Protein AF-A0A523J3E8-F1 (afdb_monomer)

Foldseek 3Di:
DVPVLVVLLVLLVVCLVPPDQVDDRDPVNCVSLVVVPNNDPPHSVVSNVVSVVVNVVSVVVVD

Sequence (63 aa):
MENKNKEQKSKLVKICRELDPFGPIPPEDEKVLRDFGINDFSDPFAVTKELLKLLDLVDEKKH

pLDDT: mean 78.81, std 11.43, range [41.81, 88.94]

Secondary structure (DSSP, 8-state):
-HHHHHHHHHHHHHHHHH--TTSPPPHHHHHHHHHTT----S-HHHHHHHHHHHHHHHHHTT-

Mean predicted aligned error: 6.25 Å

Solvent-accessible surface area (backbone atoms only — not comparable to full-atom values): 3892 Å² total; per-residue (Å²): 123,71,68,62,58,53,56,53,49,52,50,54,55,49,46,73,74,68,64,53,71,90,51,84,80,53,73,72,54,50,51,53,38,40,77,72,68,50,80,66,75,88,45,45,66,58,42,52,53,53,52,51,54,53,51,50,63,65,49,58,75,75,112

Radius of gyration: 11.58 Å; Cα contacts (8 Å, |Δi|>4): 28; chains: 1; bounding box: 26×18×32 Å

Structure (mmCIF, N/CA/C/O backbone):
data_AF-A0A523J3E8-F1
#
_entry.id   AF-A0A523J3E8-F1
#
loop_
_atom_site.group_PDB
_atom_site.id
_atom_site.type_symbol
_atom_site.label_atom_id
_atom_site.label_alt_id
_atom_site.label_comp_id
_atom_site.label_asym_id
_atom_site.label_entity_id
_atom_site.label_seq_id
_atom_site.pdbx_PDB_ins_code
_atom_site.Cartn_x
_atom_site.Cartn_y
_atom_site.Cartn_z
_atom_site.occupancy
_atom_site.B_iso_or_equiv
_atom_site.auth_seq_id
_atom_site.auth_comp_id
_atom_site.auth_asym_id
_atom_site.auth_atom_id
_atom_site.pdbx_PDB_model_num
ATOM 1 N N . MET A 1 1 ? -8.172 -6.365 21.475 1.00 52.22 1 MET A N 1
ATOM 2 C CA . MET A 1 1 ? -8.106 -6.273 19.995 1.00 52.22 1 MET A CA 1
ATOM 3 C C . MET A 1 1 ? -7.824 -4.857 19.476 1.00 52.22 1 MET A C 1
ATOM 5 O O . MET A 1 1 ? -7.463 -4.728 18.317 1.00 52.22 1 MET A O 1
ATOM 9 N N . GLU A 1 2 ? -7.877 -3.812 20.310 1.00 51.72 2 GLU A N 1
ATOM 10 C CA . GLU A 1 2 ? -7.709 -2.404 19.891 1.00 51.72 2 GLU A CA 1
ATOM 11 C C . GLU A 1 2 ? -6.291 -2.004 19.425 1.00 51.72 2 GLU A C 1
ATOM 13 O O . GLU A 1 2 ? -6.138 -1.160 18.545 1.00 51.72 2 GLU A O 1
ATOM 18 N N . ASN A 1 3 ? -5.240 -2.643 19.954 1.00 55.00 3 ASN A N 1
ATOM 19 C CA . ASN A 1 3 ? -3.852 -2.245 19.667 1.00 55.00 3 ASN A CA 1
ATOM 20 C C . ASN A 1 3 ? -3.362 -2.638 18.262 1.00 55.00 3 ASN A C 1
ATOM 22 O O . ASN A 1 3 ? -2.565 -1.907 17.677 1.00 55.00 3 ASN A O 1
ATOM 26 N N . LYS A 1 4 ? -3.863 -3.742 17.688 1.00 59.78 4 LYS A N 1
ATOM 27 C CA . LYS A 1 4 ? -3.461 -4.187 16.339 1.00 59.78 4 LYS A CA 1
ATOM 28 C C . LYS A 1 4 ? -3.915 -3.208 15.252 1.00 59.78 4 LYS A C 1
ATOM 30 O O . LYS A 1 4 ? -3.133 -2.898 14.360 1.00 59.78 4 LYS A O 1
ATOM 35 N N . ASN A 1 5 ? -5.122 -2.650 15.378 1.00 65.50 5 ASN A N 1
ATOM 36 C CA . ASN A 1 5 ? -5.651 -1.681 14.413 1.00 65.50 5 ASN A CA 1
ATOM 37 C C . ASN A 1 5 ? -4.862 -0.364 14.398 1.00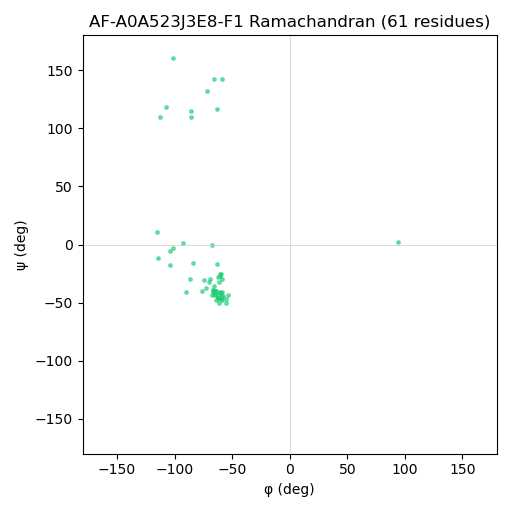 65.50 5 ASN A C 1
ATOM 39 O O . ASN A 1 5 ? -4.687 0.223 13.334 1.00 65.50 5 ASN A O 1
ATOM 43 N N . LYS A 1 6 ? -4.356 0.106 15.550 1.00 70.06 6 LYS A N 1
ATOM 44 C CA . LYS A 1 6 ? -3.531 1.328 15.610 1.00 70.06 6 LYS A CA 1
ATOM 45 C C . LYS A 1 6 ? -2.183 1.150 14.916 1.00 70.06 6 LYS A C 1
ATOM 47 O O . LYS A 1 6 ? -1.770 2.033 14.169 1.00 70.06 6 LYS A O 1
ATOM 52 N N . GLU A 1 7 ? -1.514 0.021 15.141 1.00 77.06 7 GLU A N 1
ATOM 53 C CA . GLU A 1 7 ? -0.226 -0.261 14.501 1.00 77.06 7 GLU A CA 1
ATOM 54 C C . GLU A 1 7 ? -0.380 -0.416 12.982 1.00 77.06 7 GLU A C 1
ATOM 56 O O . GLU A 1 7 ? 0.390 0.152 12.210 1.00 77.06 7 GLU A O 1
ATOM 61 N N . GLN A 1 8 ? -1.427 -1.118 12.548 1.00 74.62 8 GLN A N 1
ATOM 62 C CA . GLN A 1 8 ? -1.752 -1.299 11.137 1.00 74.62 8 GLN A CA 1
ATOM 63 C C . GLN A 1 8 ? -2.153 0.015 10.440 1.00 74.62 8 GLN A C 1
ATOM 65 O O . GLN A 1 8 ? -1.672 0.283 9.340 1.00 74.62 8 GLN A O 1
ATOM 70 N N . LYS A 1 9 ? -2.926 0.890 11.105 1.00 77.94 9 LYS A N 1
ATOM 71 C CA . LYS A 1 9 ? -3.203 2.257 10.621 1.00 77.94 9 LYS A CA 1
ATOM 72 C C . LYS A 1 9 ? -1.915 3.057 10.437 1.00 77.94 9 LYS A C 1
ATOM 74 O O . LYS A 1 9 ? -1.742 3.716 9.420 1.00 77.94 9 LYS A O 1
ATOM 79 N N . SER A 1 10 ? -1.011 2.995 11.416 1.00 82.62 10 SER A N 1
ATOM 80 C CA . SER A 1 10 ? 0.264 3.720 11.365 1.00 82.62 10 SER A CA 1
ATOM 81 C C . SER A 1 10 ? 1.106 3.306 10.154 1.00 82.62 10 SER A C 1
ATOM 83 O O . SER A 1 10 ? 1.641 4.163 9.455 1.00 82.62 10 SER A O 1
ATOM 85 N N . LYS A 1 11 ? 1.154 2.000 9.852 1.00 85.31 11 LYS A N 1
ATOM 86 C CA . LYS A 1 11 ? 1.855 1.468 8.672 1.00 85.31 11 LYS A CA 1
ATOM 87 C C . LYS A 1 11 ? 1.229 1.962 7.365 1.00 85.31 11 LYS A C 1
ATOM 89 O O . LYS A 1 11 ? 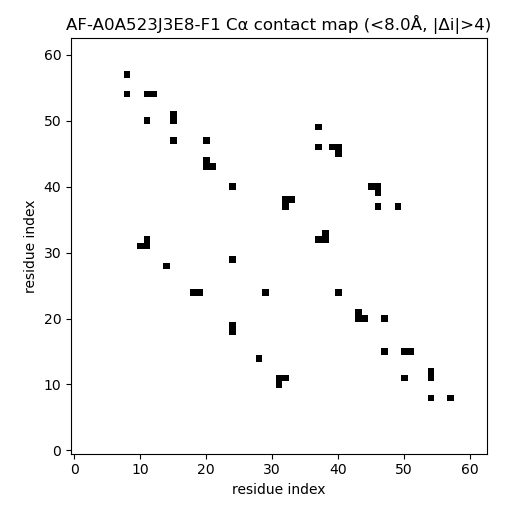1.955 2.483 6.531 1.00 85.31 11 LYS A O 1
ATOM 94 N N . LEU A 1 12 ? -0.098 1.903 7.218 1.00 82.81 12 LEU A N 1
ATOM 95 C CA . LEU A 1 12 ? -0.799 2.440 6.038 1.00 82.81 12 LEU A CA 1
ATOM 96 C C . LEU A 1 12 ? -0.533 3.935 5.816 1.00 82.81 12 LEU A C 1
ATOM 98 O O . LEU A 1 12 ? -0.269 4.359 4.693 1.00 82.81 12 LEU A O 1
ATOM 102 N N . VAL A 1 13 ? -0.587 4.735 6.887 1.00 84.38 13 VAL A N 1
ATOM 103 C CA . VAL A 1 13 ? -0.319 6.181 6.818 1.00 84.38 13 VAL A CA 1
ATOM 104 C C . VAL A 1 13 ? 1.127 6.448 6.411 1.00 84.38 13 VAL A C 1
ATOM 106 O O . VAL A 1 13 ? 1.372 7.362 5.627 1.00 84.38 13 VAL A O 1
ATOM 109 N N . LYS A 1 14 ? 2.077 5.664 6.934 1.00 87.31 14 LYS A N 1
ATOM 110 C CA . LYS A 1 14 ? 3.486 5.762 6.550 1.00 87.31 14 LYS A CA 1
ATOM 111 C C . LYS A 1 14 ? 3.658 5.469 5.057 1.00 87.31 14 LYS A C 1
ATOM 113 O O . LYS A 1 14 ? 4.203 6.314 4.357 1.00 87.31 14 LYS A O 1
ATOM 118 N N . ILE A 1 15 ? 3.098 4.357 4.573 1.00 86.94 15 ILE A N 1
ATOM 119 C CA . ILE A 1 15 ? 3.141 3.979 3.153 1.00 86.94 15 ILE A CA 1
ATOM 120 C C . ILE A 1 15 ? 2.574 5.108 2.294 1.00 86.94 15 ILE A C 1
ATOM 122 O O . ILE A 1 15 ? 3.254 5.586 1.405 1.00 86.94 15 ILE A O 1
ATOM 126 N N . CYS A 1 16 ? 1.392 5.642 2.606 1.00 83.81 16 CYS A N 1
ATOM 127 C CA . CYS A 1 16 ? 0.804 6.734 1.817 1.00 83.81 16 CYS A CA 1
ATOM 128 C C . CYS A 1 16 ? 1.656 8.012 1.750 1.00 83.81 16 CYS A C 1
ATOM 130 O O . CYS A 1 16 ? 1.482 8.803 0.829 1.00 83.81 16 CYS A O 1
ATOM 132 N N . ARG A 1 17 ? 2.525 8.258 2.737 1.00 82.25 17 ARG A N 1
ATOM 133 C CA . ARG A 1 17 ? 3.410 9.432 2.761 1.00 82.25 17 ARG A CA 1
ATOM 134 C C . ARG A 1 17 ? 4.721 9.208 2.018 1.00 82.25 17 ARG A C 1
ATOM 136 O O . ARG A 1 17 ? 5.301 10.181 1.550 1.00 82.25 17 ARG A O 1
ATOM 143 N N . GLU A 1 18 ? 5.197 7.969 1.984 1.00 84.94 18 GLU A N 1
ATOM 144 C CA . GLU A 1 18 ? 6.516 7.602 1.457 1.00 84.94 18 GLU A CA 1
ATOM 145 C C . GLU A 1 18 ? 6.443 6.938 0.074 1.00 84.94 18 GLU A C 1
ATOM 147 O O . GLU A 1 18 ? 7.450 6.910 -0.629 1.00 84.94 18 GLU A O 1
ATOM 152 N N . LEU A 1 19 ? 5.270 6.438 -0.335 1.00 81.62 19 LEU A N 1
ATOM 153 C CA . LEU A 1 19 ? 5.068 5.787 -1.625 1.00 81.62 19 LEU A CA 1
ATOM 154 C C . LEU A 1 19 ? 5.313 6.785 -2.763 1.00 81.62 19 LEU A C 1
ATOM 156 O O . LEU A 1 19 ? 4.577 7.760 -2.919 1.00 81.62 19 LEU A O 1
ATOM 160 N N . ASP A 1 20 ? 6.323 6.501 -3.579 1.00 81.81 20 ASP A N 1
ATOM 161 C CA . ASP A 1 20 ? 6.549 7.177 -4.851 1.00 81.81 20 ASP A CA 1
ATOM 162 C C . ASP A 1 20 ? 5.715 6.486 -5.943 1.00 81.81 20 ASP A C 1
ATOM 164 O O . ASP A 1 20 ? 5.993 5.330 -6.266 1.00 81.81 20 ASP A O 1
ATOM 168 N N . PRO A 1 21 ? 4.719 7.159 -6.553 1.00 77.69 21 PRO A N 1
ATOM 169 C CA . PRO A 1 21 ? 3.916 6.574 -7.624 1.00 77.69 21 PRO A CA 1
ATOM 170 C C . PRO A 1 21 ? 4.726 6.224 -8.877 1.00 77.69 21 PRO A C 1
ATOM 172 O O . PRO A 1 21 ? 4.234 5.507 -9.735 1.00 77.69 21 PRO A O 1
ATOM 175 N N . PHE A 1 22 ? 5.937 6.750 -9.038 1.00 78.56 22 PHE A N 1
ATOM 176 C CA . PHE A 1 22 ? 6.779 6.471 -10.204 1.00 78.56 22 PHE A CA 1
ATOM 177 C C . PHE A 1 22 ? 7.908 5.484 -9.889 1.00 78.56 22 PHE A C 1
ATOM 179 O O . PHE A 1 22 ? 8.624 5.057 -10.798 1.00 78.56 22 PHE A O 1
ATOM 186 N N . GLY A 1 23 ? 8.056 5.115 -8.616 1.00 80.44 23 GLY A N 1
ATOM 187 C CA . GLY A 1 23 ? 9.061 4.188 -8.124 1.00 80.44 23 GLY A CA 1
ATOM 188 C C . GLY A 1 23 ? 8.497 2.786 -7.873 1.00 80.44 23 GLY A C 1
ATOM 189 O O . GLY A 1 23 ? 7.288 2.601 -7.728 1.00 80.44 23 GLY A O 1
ATOM 190 N N . PRO A 1 24 ? 9.364 1.763 -7.812 1.00 82.12 24 PRO A N 1
ATOM 191 C CA . PRO A 1 24 ? 8.958 0.443 -7.349 1.00 82.12 24 PRO A CA 1
ATOM 192 C C . PRO A 1 24 ? 8.571 0.489 -5.865 1.00 82.12 24 PRO A C 1
ATOM 194 O O . PRO A 1 24 ? 9.221 1.160 -5.061 1.00 82.12 24 PRO A O 1
ATOM 197 N N . ILE A 1 25 ? 7.539 -0.268 -5.492 1.00 84.44 25 ILE A N 1
ATOM 198 C CA . ILE A 1 25 ? 7.085 -0.372 -4.103 1.00 84.44 25 ILE A CA 1
ATOM 199 C C . ILE A 1 25 ? 8.106 -1.195 -3.297 1.00 84.44 25 ILE A C 1
ATOM 201 O O . ILE A 1 25 ? 8.515 -2.268 -3.747 1.00 84.44 25 ILE A O 1
ATOM 205 N N . PRO A 1 26 ? 8.532 -0.737 -2.106 1.00 87.38 26 PRO A N 1
ATOM 206 C CA . PRO A 1 26 ? 9.406 -1.521 -1.242 1.00 87.38 26 PRO A CA 1
ATOM 207 C C . PRO A 1 26 ? 8.772 -2.873 -0.853 1.00 87.38 26 PRO A C 1
ATOM 209 O O . PRO A 1 26 ? 7.582 -2.921 -0.535 1.00 87.38 26 PRO A O 1
ATOM 212 N N . PRO A 1 27 ? 9.542 -3.976 -0.767 1.00 86.31 27 PRO A N 1
ATOM 213 C CA . PRO A 1 27 ? 9.003 -5.295 -0.403 1.00 86.31 27 PRO A CA 1
ATOM 214 C C . PRO A 1 27 ? 8.308 -5.340 0.967 1.00 86.31 27 PRO A C 1
ATOM 216 O O . PRO A 1 27 ? 7.407 -6.148 1.202 1.00 86.31 27 PRO A O 1
ATOM 219 N N . GLU A 1 28 ? 8.744 -4.488 1.897 1.00 86.62 28 GLU A N 1
ATOM 220 C CA . GLU A 1 28 ? 8.123 -4.339 3.214 1.00 86.62 28 GLU A CA 1
ATOM 221 C C . GLU A 1 28 ? 6.712 -3.745 3.126 1.00 86.62 28 GLU A C 1
ATOM 223 O O . GLU A 1 28 ? 5.800 -4.226 3.806 1.00 86.62 28 GLU A O 1
ATOM 228 N N . ASP A 1 29 ? 6.518 -2.779 2.230 1.00 86.81 29 ASP A N 1
ATOM 229 C CA . ASP A 1 29 ? 5.240 -2.121 1.993 1.00 86.81 29 ASP A CA 1
ATOM 230 C C . ASP A 1 29 ? 4.312 -3.027 1.188 1.00 86.81 29 ASP A C 1
ATOM 232 O O . ASP A 1 29 ? 3.144 -3.162 1.545 1.00 86.81 29 ASP A O 1
ATOM 236 N N . GLU A 1 30 ? 4.830 -3.751 0.187 1.00 87.62 30 GLU A N 1
ATOM 237 C CA . GLU A 1 30 ? 4.061 -4.767 -0.541 1.00 87.62 30 GLU A CA 1
ATOM 238 C C . GLU A 1 30 ? 3.422 -5.784 0.405 1.00 87.62 30 GLU A C 1
ATOM 240 O O . GLU A 1 30 ? 2.255 -6.141 0.249 1.00 87.62 30 GLU A O 1
ATOM 245 N N . LYS A 1 31 ? 4.170 -6.252 1.410 1.00 88.19 31 LYS A N 1
ATOM 246 C 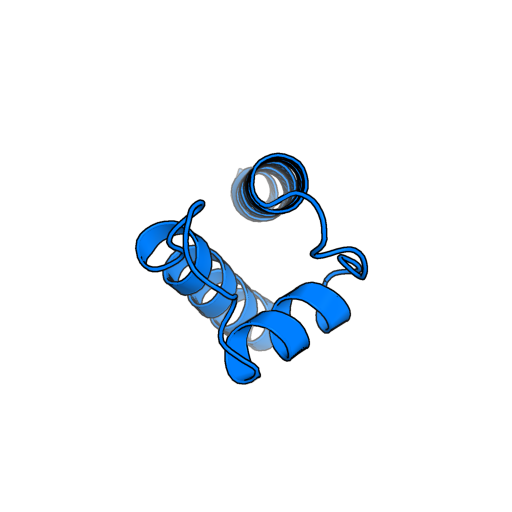CA . LYS A 1 31 ? 3.647 -7.209 2.386 1.00 88.19 31 LYS A CA 1
ATOM 247 C C . LYS A 1 31 ? 2.470 -6.625 3.163 1.00 88.19 31 LYS A C 1
ATOM 249 O O . LYS A 1 31 ? 1.452 -7.294 3.315 1.00 88.19 31 LYS A O 1
ATOM 254 N N . VAL A 1 32 ? 2.598 -5.383 3.630 1.00 86.56 32 VAL A N 1
ATOM 255 C CA . VAL A 1 32 ? 1.517 -4.693 4.343 1.00 86.56 32 VAL A CA 1
ATOM 256 C C . VAL A 1 32 ? 0.312 -4.514 3.422 1.00 86.56 32 VAL A C 1
ATOM 258 O O . VAL A 1 32 ? -0.803 -4.839 3.814 1.00 86.56 32 VAL A O 1
ATOM 261 N N . LEU A 1 33 ? 0.521 -4.062 2.187 1.00 86.94 33 LEU A N 1
ATOM 262 C CA . LEU A 1 33 ? -0.539 -3.879 1.196 1.00 86.94 33 LEU A CA 1
ATOM 263 C C . LEU A 1 33 ? -1.283 -5.194 0.901 1.00 86.94 33 LEU A C 1
ATOM 265 O O . LEU A 1 33 ? -2.515 -5.202 0.880 1.00 86.94 33 LEU A O 1
ATOM 269 N N . ARG A 1 34 ? -0.562 -6.318 0.789 1.00 88.94 34 ARG A N 1
ATOM 270 C CA . ARG A 1 34 ? -1.150 -7.662 0.642 1.00 88.94 34 ARG A CA 1
ATOM 271 C C . ARG A 1 34 ? -1.951 -8.092 1.866 1.00 88.94 34 ARG A C 1
ATOM 273 O O . ARG A 1 34 ? -3.041 -8.633 1.697 1.00 88.94 34 ARG A O 1
ATOM 280 N N . ASP A 1 35 ? -1.467 -7.809 3.078 1.00 87.38 35 ASP A N 1
ATOM 281 C CA . ASP A 1 35 ? -2.212 -8.069 4.322 1.00 87.38 35 ASP A CA 1
ATOM 282 C C . ASP A 1 35 ? -3.548 -7.295 4.360 1.00 87.38 35 ASP A C 1
ATOM 284 O O . ASP A 1 35 ? -4.503 -7.730 5.007 1.00 87.38 35 ASP A O 1
ATOM 288 N N . PHE A 1 36 ? -3.635 -6.172 3.639 1.00 82.88 36 PHE A N 1
ATOM 289 C CA . PHE A 1 36 ? -4.853 -5.380 3.445 1.00 82.88 36 PHE A CA 1
ATOM 290 C C . PHE A 1 36 ? -5.661 -5.738 2.186 1.00 82.88 36 PHE A C 1
ATOM 292 O O . PHE A 1 36 ? -6.705 -5.135 1.942 1.00 82.88 36 PHE A O 1
ATOM 299 N N . GLY A 1 37 ? -5.225 -6.732 1.409 1.00 86.38 37 GLY A N 1
ATOM 300 C CA . GLY A 1 37 ? -5.937 -7.233 0.230 1.00 86.38 37 GLY A CA 1
ATOM 301 C C . GLY A 1 37 ? -5.520 -6.614 -1.109 1.00 86.38 37 GLY A C 1
ATOM 302 O O . GLY A 1 37 ? -6.074 -6.999 -2.139 1.00 86.38 37 GLY A O 1
ATOM 303 N N . ILE A 1 38 ? -4.529 -5.718 -1.133 1.00 87.12 38 ILE A N 1
ATOM 304 C CA . ILE A 1 38 ? -3.976 -5.152 -2.370 1.00 87.12 38 ILE A CA 1
ATOM 305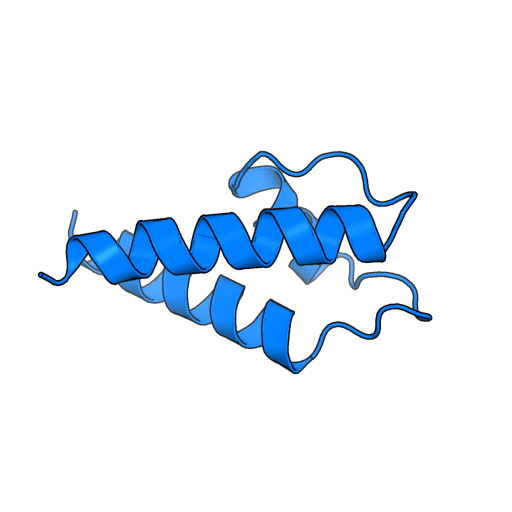 C C . ILE A 1 38 ? -2.898 -6.105 -2.893 1.00 87.12 38 ILE A C 1
ATOM 307 O O . ILE A 1 38 ? -1.834 -6.254 -2.298 1.00 87.12 38 ILE A O 1
ATOM 311 N N . ASN A 1 39 ? -3.193 -6.781 -4.003 1.00 87.44 39 ASN A N 1
ATOM 312 C CA . ASN A 1 39 ? -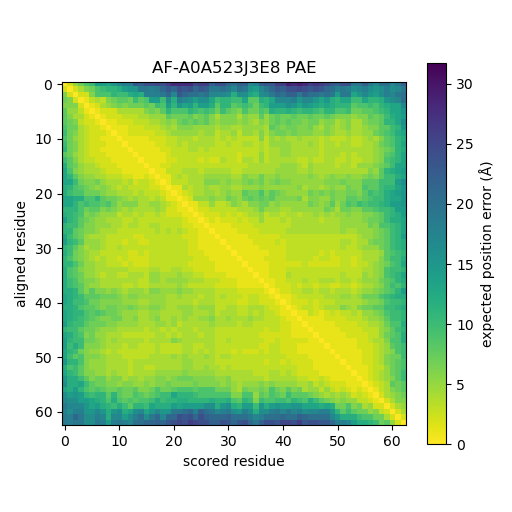2.312 -7.801 -4.586 1.00 87.44 39 ASN A CA 1
ATOM 313 C C . ASN A 1 39 ? -1.742 -7.423 -5.954 1.00 87.44 39 ASN A C 1
ATOM 315 O O . ASN A 1 39 ? -0.849 -8.120 -6.443 1.00 87.44 39 ASN A O 1
ATOM 319 N N . ASP A 1 40 ? -2.274 -6.361 -6.555 1.00 85.25 40 ASP A N 1
ATOM 320 C CA . ASP A 1 40 ? -1.849 -5.839 -7.845 1.00 85.25 40 ASP A CA 1
ATOM 321 C C . ASP A 1 40 ? -1.095 -4.525 -7.637 1.00 85.25 40 ASP A C 1
ATOM 323 O O . ASP A 1 40 ? -1.644 -3.562 -7.102 1.00 85.25 40 ASP A O 1
ATOM 327 N N . PHE A 1 41 ? 0.174 -4.527 -8.042 1.00 85.50 41 PHE A N 1
ATOM 328 C CA . PHE A 1 41 ? 1.097 -3.395 -7.947 1.00 85.50 41 PHE A CA 1
ATOM 329 C C . PHE A 1 41 ? 1.532 -2.883 -9.325 1.00 85.50 41 PHE A C 1
ATOM 331 O O . PHE A 1 41 ? 2.477 -2.106 -9.423 1.00 85.50 41 PHE A O 1
ATOM 338 N N . SER A 1 42 ? 0.884 -3.351 -10.398 1.00 84.69 42 SER A N 1
ATOM 339 C CA . SER A 1 42 ? 1.239 -2.990 -11.775 1.00 84.69 42 SER A CA 1
ATOM 340 C C . SER A 1 42 ? 0.908 -1.537 -12.118 1.00 84.69 42 SER A C 1
ATOM 342 O O . SER A 1 42 ? 1.634 -0.912 -12.891 1.00 84.69 42 SER A O 1
ATOM 344 N N . ASP A 1 43 ? -0.161 -1.000 -11.523 1.00 83.12 43 ASP A N 1
ATOM 345 C CA . ASP A 1 43 ? -0.560 0.396 -11.650 1.00 83.12 43 ASP A CA 1
ATOM 346 C C . ASP A 1 43 ? -0.392 1.132 -10.305 1.00 83.12 43 ASP A C 1
ATOM 348 O O . ASP A 1 43 ? -1.177 0.918 -9.371 1.00 83.12 43 ASP A O 1
ATOM 352 N N . PRO A 1 44 ? 0.591 2.040 -10.190 1.00 80.50 44 PRO A N 1
ATOM 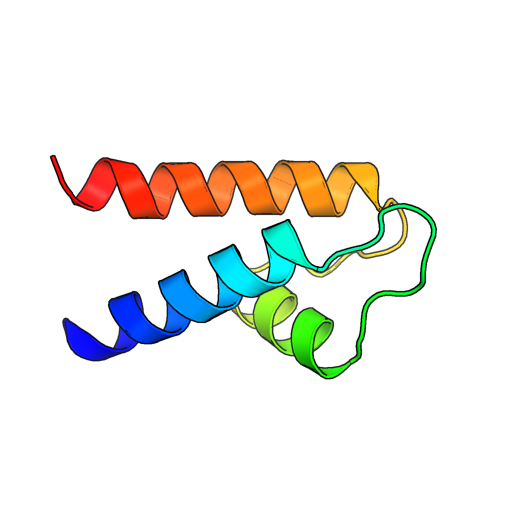353 C CA . PRO A 1 44 ? 0.824 2.797 -8.964 1.00 80.50 44 PRO A CA 1
ATOM 354 C C . PRO A 1 44 ? -0.358 3.700 -8.582 1.00 80.50 44 PRO A C 1
ATOM 356 O O . PRO A 1 44 ? -0.598 3.943 -7.393 1.00 80.50 44 PRO A O 1
ATOM 359 N N . PHE A 1 45 ? -1.152 4.166 -9.553 1.00 82.56 45 PHE A N 1
ATOM 360 C CA . PHE A 1 45 ? -2.350 4.956 -9.271 1.00 82.56 45 PHE A CA 1
ATOM 361 C C . PHE A 1 45 ? -3.470 4.087 -8.699 1.00 82.56 45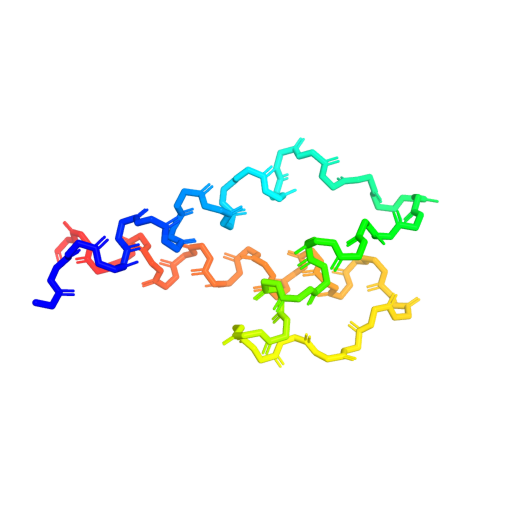 PHE A C 1
ATOM 363 O O . PHE A 1 45 ? -4.171 4.527 -7.783 1.00 82.56 45 PHE A O 1
ATOM 370 N N . ALA A 1 46 ? -3.621 2.849 -9.181 1.00 85.31 46 ALA A N 1
ATOM 371 C CA . ALA A 1 46 ? -4.566 1.888 -8.617 1.00 85.31 46 ALA A CA 1
ATOM 372 C C . ALA A 1 46 ? -4.219 1.560 -7.159 1.00 85.31 46 ALA A C 1
ATOM 374 O O . ALA A 1 46 ? -5.092 1.633 -6.294 1.00 85.31 46 ALA A O 1
ATOM 375 N N . VAL A 1 47 ? -2.939 1.305 -6.868 1.00 85.50 47 VAL A N 1
ATOM 376 C CA . VAL A 1 47 ? -2.450 1.067 -5.500 1.00 85.50 47 VAL A CA 1
ATOM 377 C C . VAL A 1 47 ? -2.751 2.260 -4.596 1.00 85.50 47 VAL A C 1
ATOM 379 O O . VAL A 1 47 ? -3.324 2.093 -3.521 1.00 85.50 47 VAL A O 1
ATOM 382 N N . THR A 1 48 ? -2.435 3.473 -5.057 1.00 83.50 48 THR A N 1
ATOM 383 C CA . THR A 1 48 ? -2.703 4.713 -4.312 1.00 83.50 48 THR A CA 1
ATOM 384 C C . THR A 1 48 ? -4.200 4.894 -4.039 1.00 83.50 48 THR A C 1
ATOM 386 O O . THR A 1 48 ? -4.597 5.268 -2.936 1.00 83.50 48 THR A O 1
ATOM 389 N N . LYS A 1 49 ? -5.061 4.589 -5.016 1.00 86.38 49 LYS A N 1
ATOM 390 C CA . LYS A 1 49 ? -6.518 4.699 -4.868 1.00 86.38 49 LYS A CA 1
ATOM 391 C C . LYS A 1 49 ? -7.069 3.723 -3.830 1.00 86.38 49 LYS A C 1
ATOM 393 O O . LYS A 1 49 ? -7.919 4.108 -3.030 1.00 86.38 49 LYS A O 1
ATOM 398 N N . GLU A 1 50 ? -6.600 2.480 -3.836 1.00 88.12 50 GLU A N 1
ATOM 399 C CA . GLU A 1 50 ? -6.998 1.479 -2.842 1.00 88.12 50 GLU A CA 1
ATOM 400 C C . GLU A 1 50 ? -6.485 1.848 -1.442 1.00 88.12 50 GLU A C 1
ATOM 402 O O . GLU A 1 50 ? -7.235 1.770 -0.470 1.00 88.12 50 GLU A O 1
ATOM 407 N N . LEU A 1 51 ? -5.251 2.350 -1.344 1.00 85.38 51 LEU A N 1
ATOM 408 C CA . LEU A 1 51 ? -4.670 2.879 -0.107 1.00 85.38 51 LEU A CA 1
ATOM 409 C C . LEU A 1 51 ? -5.521 3.990 0.521 1.00 85.38 51 LEU A C 1
ATOM 411 O O . LEU A 1 51 ? -5.799 3.945 1.720 1.00 85.38 51 LEU A O 1
ATOM 415 N N . LEU A 1 52 ? -5.969 4.962 -0.279 1.00 83.56 52 LEU A N 1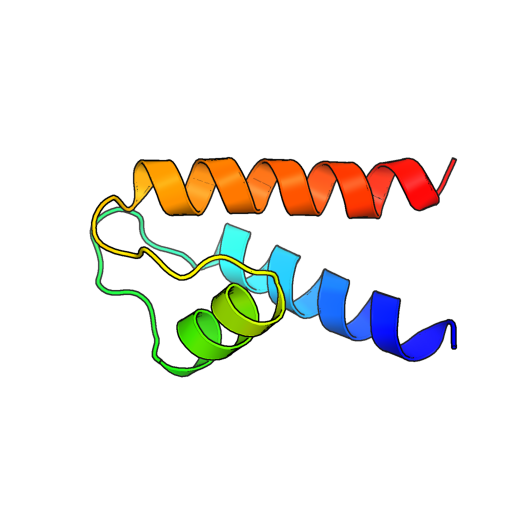
ATOM 416 C CA . LEU A 1 52 ? -6.823 6.054 0.198 1.00 83.56 52 LEU A CA 1
ATOM 417 C C . LEU A 1 52 ? -8.164 5.538 0.738 1.00 83.56 52 LEU A C 1
ATOM 419 O O . LEU A 1 52 ? -8.566 5.927 1.831 1.00 83.56 52 LEU A O 1
ATOM 423 N N . LYS A 1 53 ? -8.808 4.589 0.045 1.00 85.31 53 LYS A N 1
ATOM 424 C CA . LYS A 1 53 ? -10.048 3.958 0.538 1.00 85.31 53 LYS A CA 1
ATOM 425 C C . LYS A 1 53 ? -9.840 3.247 1.874 1.00 85.31 53 LYS A C 1
ATOM 427 O O . LYS A 1 53 ? -10.692 3.319 2.755 1.00 85.31 53 LYS A O 1
ATOM 432 N N . LEU A 1 54 ? -8.719 2.539 2.030 1.00 83.50 54 LEU A N 1
ATOM 433 C CA . LEU A 1 54 ? -8.385 1.862 3.283 1.00 83.50 54 LEU A CA 1
ATOM 434 C C . LEU A 1 54 ? -8.170 2.864 4.418 1.00 83.50 54 LEU A C 1
ATOM 436 O O . LEU A 1 54 ? -8.613 2.616 5.538 1.00 83.50 54 LEU A O 1
ATOM 440 N N . LEU A 1 55 ? -7.517 3.994 4.141 1.00 79.81 55 LEU A N 1
ATOM 441 C CA . LEU A 1 55 ? -7.355 5.063 5.121 1.00 79.81 55 LEU A CA 1
ATOM 442 C C . LEU A 1 55 ? -8.699 5.649 5.557 1.00 79.81 55 LEU A C 1
ATOM 444 O O . LEU A 1 55 ? -8.905 5.771 6.765 1.00 79.81 55 LEU A O 1
ATOM 448 N N . ASP A 1 56 ? -9.609 5.925 4.620 1.00 80.25 56 ASP A N 1
ATOM 449 C CA . ASP A 1 56 ? -10.951 6.446 4.918 1.00 80.25 56 ASP A CA 1
ATOM 450 C C . ASP A 1 56 ? -11.743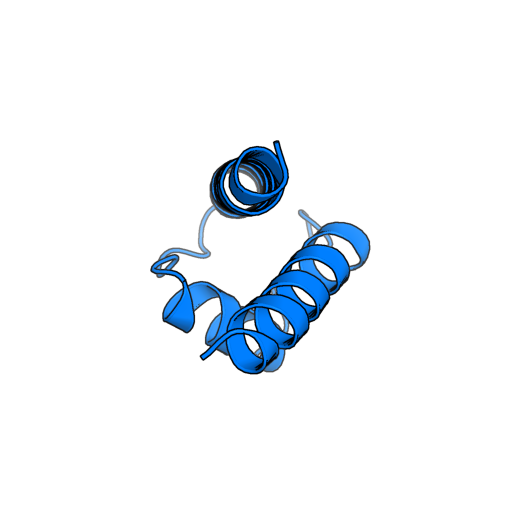 5.476 5.808 1.00 80.25 56 ASP A C 1
ATOM 452 O O . ASP A 1 56 ? -12.248 5.865 6.859 1.00 80.25 56 ASP A O 1
ATOM 456 N N . LEU A 1 57 ? -11.749 4.176 5.485 1.00 75.75 57 LEU A N 1
ATOM 457 C CA . LEU A 1 57 ? -12.415 3.146 6.301 1.00 75.75 57 LEU A CA 1
ATOM 458 C C . LEU A 1 57 ? -11.845 3.034 7.724 1.00 75.75 57 LEU A C 1
ATOM 460 O O . LEU A 1 57 ? -12.542 2.669 8.677 1.00 75.75 57 LEU A O 1
ATOM 464 N N . VAL A 1 58 ? -10.547 3.292 7.876 1.00 67.38 58 VAL A N 1
ATOM 465 C CA . VAL A 1 58 ? -9.857 3.269 9.168 1.00 67.38 58 VAL A CA 1
ATOM 466 C C . VAL A 1 58 ? -10.022 4.605 9.918 1.00 67.38 58 VAL A C 1
ATOM 468 O O . VAL A 1 58 ? -9.765 4.672 11.127 1.00 67.38 58 VAL A O 1
ATOM 471 N N . ASP A 1 59 ? -10.443 5.675 9.245 1.00 64.94 59 ASP A N 1
ATOM 472 C CA . ASP A 1 59 ? -10.776 6.961 9.858 1.00 64.94 59 ASP A CA 1
ATOM 473 C C . ASP A 1 59 ? -12.247 7.058 10.274 1.00 64.94 59 ASP A C 1
ATOM 475 O O . ASP A 1 59 ? -12.514 7.449 11.408 1.00 64.94 59 ASP A O 1
ATOM 479 N N . GLU A 1 60 ? -13.185 6.559 9.466 1.00 58.16 60 GLU A N 1
ATOM 480 C CA . GLU A 1 60 ? -14.615 6.522 9.816 1.00 58.16 60 GLU A CA 1
ATOM 481 C C . GLU A 1 60 ? -14.902 5.699 11.081 1.00 58.16 60 GLU A C 1
ATOM 483 O O . GLU A 1 60 ? -15.819 6.008 11.833 1.00 58.16 60 GLU A O 1
ATOM 488 N N . LYS A 1 61 ? -14.064 4.707 11.412 1.00 51.75 61 LYS A N 1
ATOM 489 C CA . LYS A 1 61 ? -14.167 3.955 12.680 1.00 51.75 61 LYS A CA 1
ATOM 490 C C . LYS A 1 61 ? -13.845 4.770 13.944 1.00 51.75 61 LYS A C 1
ATOM 492 O O . LYS A 1 61 ? -13.857 4.200 15.036 1.00 51.75 61 LYS A O 1
ATOM 497 N N . LYS A 1 62 ? -13.499 6.057 13.825 1.00 49.38 62 LYS A N 1
ATOM 498 C CA . LYS A 1 62 ? -13.258 6.966 14.958 1.00 49.38 62 LYS A CA 1
ATOM 499 C C . LYS A 1 62 ? -14.415 7.925 15.267 1.00 49.38 62 LYS A C 1
ATOM 501 O O . LYS A 1 62 ? -14.277 8.654 16.251 1.00 49.38 62 LYS A O 1
ATOM 506 N N . HIS A 1 63 ? -15.497 7.927 14.487 1.00 41.81 63 HIS A N 1
ATOM 507 C CA . HIS A 1 63 ? -16.669 8.775 14.721 1.00 41.81 63 HIS A CA 1
ATOM 508 C C . HIS A 1 63 ? -17.878 7.997 15.243 1.00 41.81 63 HIS A C 1
ATOM 510 O O . HIS A 1 63 ? -18.107 6.860 14.776 1.00 41.81 63 HIS A O 1
#